Protein 1H3L (pdb70)

Sequence (153 aa):
STAERSARFERDALEFLDQMYSAALRMTRNPADAEDLVQETYAKAYASFHQFREGTNLKAWLYRILTNTFINSYRGAESTAERSARFERDALEFLDQMYSAALRMTRNPADAEDLVQETYAKAYASFHQFREGTNLKAWLYRILTNTFINSYR

Foldseek 3Di:
DVVVVLVVLLVVLVVCLVVQLVVLCVLQVDNVRSVVLSVVLSVVVSVVVVPPDDPPDSVVVSVVSSVVSCVPPPD/DVDDVVNVLVVLLVVLVVCLVVQLVVLCVLPVDNVVSVVLSVVLSVVCSVVVVVDDDPNPSVVVSVVSSVVCCVPVHD

Radius of gyration: 15.76 Å; Cα contacts (8 Å, |Δi|>4): 115; chains: 2; bounding box: 41×35×34 Å

CATH classification: 1.10.1740.10

GO terms:
  GO:0016987 sigma factor activity (F, IDA)
  GO:0006979 response to oxidative stress (P, IDA)

InterPro domains:
  IPR000838 RNA polymerase sigma factor 70, ECF, conserved site [PS01063] (61-92)
  IPR007627 RNA polymerase sigma-70 region 2 [PF04542] (43-106)
  IPR013249 RNA polymerase sigma factor 70, region 4 type 2 [PF08281] (148-198)
  IPR013324 RNA polymerase sigma factor, region 3/4-like [SSF88659] (141-203)
  IPR013325 RNA polymerase sigma factor, region 2 [SSF88946] (34-121)
  IPR014284 RNA polymerase sigma-70-like domain [TIGR02937] (41-201)
  IPR014293 RNA polymerase sigma-70, actinobacteria [TIGR02947] (27-213)
  IPR036388 Winged helix-like DNA-binding domain superfamily [G3DSA:1.10.10.10] (139-207)
  IPR039425 RNA polymerase sigma-70-like [PTHR43133] (35-205)

B-factor: mean 34.92, std 13.89, range [6.6, 78.6]

Secondary structure (DSSP, 8-state):
-HHHHHHHHHHHHHHTHHHHHHHHHHHHS-HHHHHHHHHHHHHHHHHHGGG--SSS-HHHHHHHHHHHHHHHT--/----HHHHHHHHHHHHHHTHHHHHHHHHHHHS-HHHHHHHHHHHHHHHHHTGGG--SS--HHHHHHHHHHHHHHHH--

Nearest PDB structures (foldseek):
  1h3l-assembly1_A  TM=1.014E+00  e=9.809E-10  Streptomyces coelicolor A3(2)
  6kon-assembly1_F  TM=9.409E-01  e=2.173E-06  Mycobacterium tuberculosis H37Rv
  6kop-assembly1_F  TM=9.430E-01  e=7.614E-06  Mycobacterium tuberculosis H37Rv
  6koq-assembly1_F  TM=9.087E-01  e=8.083E-06  Mycobacterium tuberculosis H37Rv
  8z6g-assembly1_B  TM=8.472E-01  e=1.251E-02  Pseudomonas aeruginosa

Organism: Streptomyces coelicolor (strain ATCC BAA-471 / A3(2) / M145) (NCBI:txid100226)

Structure (mmCIF, N/CA/C/O backbone):
data_1H3L
#
_entry.id   1H3L
#
_cell.length_a   71.546
_cell.length_b   71.546
_cell.length_c   102.794
_cell.angle_alpha   90.00
_cell.angle_beta   90.00
_cell.angle_gamma   120.00
#
_symmetry.space_group_name_H-M   'P 32 2 1'
#
loop_
_entity.id
_entity.type
_entity.pdbx_description
1 polymer 'RNA POLYMERASE SIGMA FACTOR'
2 water water
#
loop_
_atom_site.group_PDB
_atom_site.id
_atom_site.type_symbol
_atom_site.label_atom_id
_atom_site.label_alt_id
_atom_site.label_comp_id
_atom_site.label_asym_id
_atom_site.label_entity_id
_atom_site.label_seq_id
_atom_site.pdbx_PDB_ins_code
_atom_site.Cartn_x
_atom_site.Cartn_y
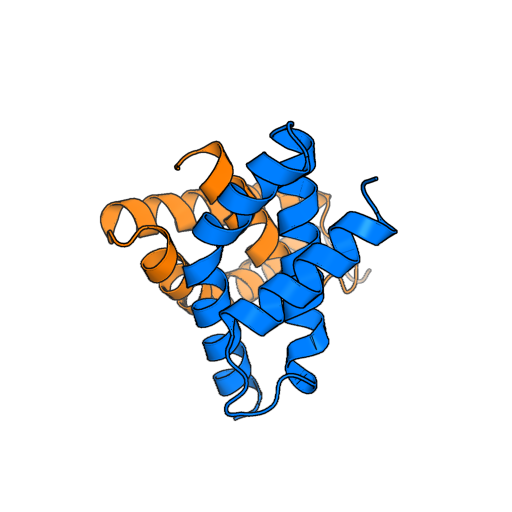_atom_site.Cartn_z
_atom_site.occupancy
_atom_site.B_iso_or_equiv
_atom_site.auth_seq_id
_atom_site.auth_comp_id
_atom_site.auth_asym_id
_atom_site.auth_atom_id
_atom_site.pdbx_PDB_model_num
ATOM 1 N N . SER A 1 6 ? -6.165 35.310 44.646 1.00 63.77 28 SER A N 1
ATOM 2 C CA . SER A 1 6 ? -6.673 35.547 43.263 1.00 65.15 28 SER A CA 1
ATOM 3 C C . SER A 1 6 ? -5.683 34.847 42.369 1.00 65.30 28 SER A C 1
ATOM 4 O O . SER A 1 6 ? -4.626 34.393 42.820 1.00 65.63 28 SER A O 1
ATOM 7 N N . THR A 1 7 ? -6.008 34.752 41.091 1.00 64.54 29 THR A N 1
ATOM 8 C CA . THR A 1 7 ? -5.149 34.066 40.170 1.00 62.92 29 THR A CA 1
ATOM 9 C C . THR A 1 7 ? -4.144 35.099 39.731 1.00 60.84 29 THR A C 1
ATOM 10 O O . THR A 1 7 ? -2.971 34.801 39.403 1.00 61.29 29 THR A O 1
ATOM 14 N N . ALA A 1 8 ? -4.588 36.344 39.748 1.00 57.36 30 ALA A N 1
ATOM 15 C CA . ALA A 1 8 ? -3.750 37.421 39.301 1.00 54.80 30 ALA A CA 1
ATOM 16 C C . ALA A 1 8 ? -2.714 37.779 40.340 1.00 53.09 30 ALA A C 1
ATOM 17 O O . ALA A 1 8 ? -1.606 38.160 39.994 1.00 53.44 30 ALA A O 1
ATOM 19 N N . GLU A 1 9 ? -3.079 37.661 41.613 1.00 50.82 31 GLU A N 1
ATOM 20 C CA . GLU A 1 9 ? -2.187 38.017 42.701 1.00 48.37 31 GLU A CA 1
ATOM 21 C C . GLU A 1 9 ? -1.005 37.073 42.822 1.00 44.98 31 GLU A C 1
ATOM 22 O O . GLU A 1 9 ? 0.160 37.503 42.933 1.00 43.07 31 GLU A O 1
ATOM 28 N N . ARG A 1 10 ? -1.317 35.780 42.836 1.00 41.47 32 ARG A N 1
ATOM 29 C CA . ARG A 1 10 ? -0.323 34.751 42.923 1.00 38.68 32 ARG A CA 1
ATOM 30 C C . ARG A 1 10 ? 0.665 34.990 41.757 1.00 36.63 32 ARG A C 1
ATOM 31 O O . ARG A 1 10 ? 1.882 35.137 41.917 1.00 34.15 32 ARG A O 1
ATOM 34 N N . SER A 1 11 ? 0.116 35.038 40.558 1.00 35.08 33 SER A N 1
ATOM 35 C CA . SER A 1 11 ? 0.947 35.274 39.419 1.00 34.66 33 SER A CA 1
ATOM 36 C C . SER A 1 11 ? 1.795 36.527 39.484 1.00 32.87 33 SER A C 1
ATOM 37 O O . SER A 1 11 ? 2.895 36.529 38.970 1.00 32.78 33 SER A O 1
ATOM 40 N N . ALA A 1 12 ? 1.339 37.575 40.154 1.00 30.28 34 ALA A N 1
ATOM 41 C CA . ALA A 1 12 ? 2.142 38.794 40.128 1.00 28.99 34 ALA A CA 1
ATOM 42 C C . ALA A 1 12 ? 3.215 38.631 41.145 1.00 26.92 34 ALA A C 1
ATOM 43 O O . ALA A 1 12 ? 4.282 39.238 41.066 1.00 25.95 34 ALA A O 1
ATOM 45 N N . ARG A 1 13 ? 2.901 37.836 42.153 1.00 25.54 35 ARG A N 1
ATOM 46 C CA . ARG A 1 13 ? 3.849 37.542 43.212 1.00 26.69 35 ARG A CA 1
ATOM 47 C C . ARG A 1 13 ? 4.958 36.588 42.639 1.00 24.99 35 ARG A C 1
ATOM 48 O O . ARG A 1 13 ? 6.159 36.775 42.840 1.00 24.17 35 ARG A O 1
ATOM 56 N N . PHE A 1 14 ? 4.535 35.593 41.883 1.00 23.69 36 PHE A N 1
ATOM 57 C CA . PHE A 1 14 ? 5.497 34.707 41.203 1.00 25.63 36 PHE A CA 1
ATOM 58 C C . PHE A 1 14 ? 6.491 35.497 40.296 1.00 25.36 36 PHE A C 1
ATOM 59 O O . PHE A 1 14 ? 7.749 35.235 40.306 1.00 24.57 36 PHE A O 1
ATOM 67 N N . GLU A 1 15 ? 5.971 36.523 39.607 1.00 23.15 37 GLU A N 1
ATOM 68 C CA . GLU A 1 15 ? 6.786 37.269 38.678 1.00 22.68 37 GLU A CA 1
ATOM 69 C C . GLU A 1 15 ? 7.875 37.966 39.422 1.00 23.39 37 GLU A C 1
ATOM 70 O O . GLU A 1 15 ? 9.053 37.915 39.038 1.00 22.44 37 GLU A O 1
ATOM 76 N N . ARG A 1 16 ? 7.499 38.623 40.513 1.00 22.97 38 ARG A N 1
ATOM 77 C CA . ARG A 1 16 ? 8.468 39.407 41.275 1.00 22.85 38 ARG A CA 1
ATOM 78 C C . ARG A 1 16 ? 9.417 38.476 41.946 1.00 20.83 38 ARG A C 1
ATOM 79 O O . ARG A 1 16 ? 10.601 38.793 42.101 1.00 18.45 38 ARG A O 1
ATOM 87 N N . ASP A 1 17 ? 8.915 37.341 42.406 1.00 20.32 39 ASP A N 1
ATOM 88 C CA . ASP A 1 17 ? 9.838 36.395 43.036 1.00 22.34 39 ASP A CA 1
ATOM 89 C C . ASP A 1 17 ? 10.846 35.962 41.964 1.00 21.95 39 ASP A C 1
ATOM 90 O O . ASP A 1 17 ? 12.047 36.013 42.182 1.00 23.08 39 ASP A O 1
ATOM 95 N N . ALA A 1 18 ? 10.350 35.658 40.768 1.00 22.47 40 ALA A N 1
ATOM 96 C CA . ALA A 1 18 ? 11.231 35.171 39.695 1.00 20.99 40 ALA A CA 1
ATOM 97 C C . ALA A 1 18 ? 12.231 36.202 39.363 1.00 21.30 40 ALA A C 1
ATOM 98 O O . ALA A 1 18 ? 13.425 35.894 39.178 1.00 23.14 40 ALA A O 1
ATOM 100 N N . LEU A 1 19 ? 11.807 37.468 39.344 1.00 20.43 41 LEU A N 1
ATOM 101 C CA . LEU A 1 19 ? 12.684 38.564 38.867 1.00 20.43 41 LEU A CA 1
ATOM 102 C C . LEU A 1 19 ? 13.747 38.919 39.863 1.00 19.35 41 LEU A C 1
ATOM 103 O O . LEU A 1 19 ? 14.817 39.498 39.591 1.00 19.31 41 LEU A O 1
ATOM 108 N N . GLU A 1 20 ? 13.444 38.605 41.096 1.00 19.00 42 GLU A N 1
ATOM 109 C CA . GLU A 1 20 ? 14.402 38.804 42.110 1.00 21.39 42 GLU A CA 1
ATOM 110 C C . GLU A 1 20 ? 15.641 37.989 41.648 1.00 22.34 42 GLU A C 1
ATOM 111 O O . GLU A 1 20 ? 16.764 38.431 41.878 1.00 22.30 42 GLU A O 1
ATOM 117 N N . PHE A 1 21 ? 15.438 36.803 41.057 1.00 20.91 43 PHE A N 1
ATOM 118 C CA . PHE A 1 21 ? 16.597 36.011 40.640 1.00 24.14 43 PHE A CA 1
ATOM 119 C C . PHE A 1 21 ? 17.228 36.371 39.279 1.00 25.67 43 PHE A C 1
ATOM 120 O O . PHE A 1 21 ? 18.273 35.839 38.937 1.00 29.23 43 PHE A O 1
ATOM 128 N N . LEU A 1 22 ? 16.609 37.264 38.522 1.00 25.73 44 LEU A N 1
ATOM 129 C CA . LEU A 1 22 ? 17.096 37.573 37.189 1.00 24.73 44 LEU A CA 1
ATOM 130 C C . LEU A 1 22 ? 18.617 37.723 37.119 1.00 21.88 44 LEU A C 1
ATOM 131 O O . LEU A 1 22 ? 19.257 37.283 36.229 1.00 21.44 44 LEU A O 1
ATOM 136 N N . ASP A 1 23 ? 19.193 38.389 38.074 1.00 19.78 45 ASP A N 1
ATOM 137 C CA . ASP A 1 23 ? 20.576 38.598 37.958 1.00 21.97 45 ASP A CA 1
ATOM 138 C C . ASP A 1 23 ? 21.449 37.301 38.219 1.00 24.00 45 ASP A C 1
ATOM 139 O O . ASP A 1 23 ? 22.512 37.121 37.632 1.00 25.96 45 ASP A O 1
ATOM 144 N N . GLN A 1 24 ? 21.004 36.458 39.141 1.00 20.27 46 GLN A N 1
ATOM 145 C CA . GLN A 1 24 ? 21.709 35.353 39.411 1.00 22.99 46 GLN A CA 1
ATOM 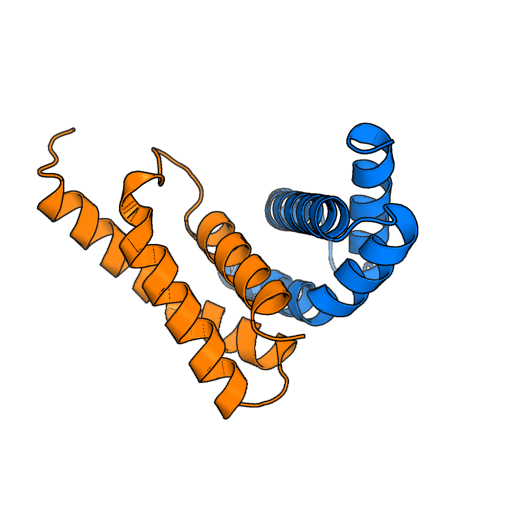146 C C . GLN A 1 24 ? 21.529 34.502 38.108 1.00 24.94 46 GLN A C 1
ATOM 147 O O . GLN A 1 24 ? 22.425 33.722 37.750 1.00 24.81 46 GLN A O 1
ATOM 153 N N . MET A 1 25 ? 20.395 34.660 37.427 1.00 23.04 47 MET A N 1
ATOM 154 C CA . MET A 1 25 ? 20.153 33.881 36.217 1.00 24.23 47 MET A CA 1
ATOM 155 C C . MET A 1 25 ? 20.865 34.317 34.965 1.00 25.14 47 MET A C 1
ATOM 156 O O . MET A 1 25 ? 21.125 33.536 34.064 1.00 24.31 47 MET A O 1
ATOM 161 N N . TYR A 1 26 ? 21.214 35.598 34.924 1.00 25.48 48 TYR A N 1
ATOM 162 C CA . TYR A 1 26 ? 21.866 36.142 33.768 1.00 24.20 48 TYR A CA 1
ATOM 163 C C . TYR A 1 26 ? 23.324 35.914 33.961 1.00 24.34 48 TYR A C 1
ATOM 164 O O . TYR A 1 26 ? 24.088 35.839 33.046 1.00 25.90 48 TYR A O 1
ATOM 173 N N . SER A 1 27 ? 23.728 35.902 35.210 1.00 26.18 49 SER A N 1
ATOM 174 C CA . SER A 1 27 ? 25.074 35.654 35.541 1.00 27.02 49 SER A CA 1
ATOM 175 C C . SER A 1 27 ? 25.463 34.199 35.211 1.00 28.20 49 SER A C 1
ATOM 176 O O . SER A 1 27 ? 26.577 33.917 34.768 1.00 28.73 49 SER A O 1
ATOM 179 N N . ALA A 1 28 ? 24.533 33.284 35.451 1.00 28.50 50 ALA A N 1
ATOM 180 C CA . ALA A 1 28 ? 24.754 31.885 35.156 1.00 28.86 50 ALA A CA 1
ATOM 181 C C . ALA A 1 28 ? 24.730 31.843 33.613 1.00 30.08 50 ALA A C 1
ATOM 182 O O . ALA A 1 28 ? 25.479 31.112 32.964 1.00 29.85 50 ALA A O 1
ATOM 184 N N . ALA A 1 29 ? 23.844 32.622 33.017 1.00 30.16 51 ALA A N 1
ATOM 185 C CA . ALA A 1 29 ? 23.781 32.597 31.565 1.00 30.20 51 ALA A CA 1
ATOM 186 C C . ALA A 1 29 ? 25.031 33.159 30.896 1.00 30.87 51 ALA A C 1
ATOM 187 O O . ALA A 1 29 ? 25.412 32.734 29.814 1.00 32.93 51 ALA A O 1
ATOM 189 N N . LEU A 1 30 ? 25.737 34.060 31.548 1.00 30.62 52 LEU A N 1
ATOM 190 C CA . LEU A 1 30 ? 26.968 34.472 30.939 1.00 31.96 52 LEU A CA 1
ATOM 191 C C . LEU A 1 30 ? 27.941 33.297 30.875 1.00 33.63 52 LEU A C 1
ATOM 192 O O . LEU A 1 30 ? 28.793 33.239 30.011 1.00 35.78 52 LEU A O 1
ATOM 197 N N . ARG A 1 31 ? 27.852 32.387 31.840 1.00 34.69 53 ARG A N 1
ATOM 198 C CA . ARG A 1 31 ? 28.862 31.391 31.987 1.00 34.38 53 ARG A CA 1
ATOM 199 C C . ARG A 1 31 ? 28.654 30.217 31.117 1.00 34.62 53 ARG A C 1
ATOM 200 O O . ARG A 1 31 ? 29.590 29.457 30.891 1.00 35.07 53 ARG A O 1
ATOM 208 N N . MET A 1 32 ? 27.418 30.032 30.669 1.00 34.03 54 MET A N 1
ATOM 209 C CA . MET A 1 32 ? 27.075 28.970 29.744 1.00 33.35 54 MET A CA 1
ATOM 210 C C . MET A 1 32 ? 27.129 29.312 28.225 1.00 35.20 54 MET A C 1
ATOM 211 O O . MET A 1 32 ? 27.184 28.377 27.418 1.00 34.30 54 MET A O 1
ATOM 216 N N . THR A 1 33 ? 27.060 30.604 27.860 1.00 36.10 55 THR A N 1
ATOM 217 C CA . THR A 1 33 ? 27.019 31.041 26.448 1.00 36.80 55 THR A CA 1
ATOM 218 C C . THR A 1 33 ? 28.253 31.827 26.122 1.00 39.29 55 THR A C 1
ATOM 219 O O . THR A 1 33 ? 28.514 32.160 24.972 1.00 40.52 55 THR A O 1
ATOM 223 N N . ARG A 1 34 ? 29.022 32.176 27.131 1.00 41.83 56 ARG A N 1
ATOM 224 C CA . ARG A 1 34 ? 30.205 32.953 26.861 1.00 44.95 56 ARG A CA 1
ATOM 225 C C . ARG A 1 34 ? 29.892 33.990 25.758 1.00 45.84 56 ARG A C 1
ATOM 226 O O . ARG A 1 34 ? 30.533 33.983 24.708 1.00 47.60 56 ARG A O 1
ATOM 234 N N . ASN A 1 35 ? 28.909 34.865 26.005 1.00 45.82 57 ASN A N 1
ATOM 235 C CA . ASN A 1 35 ? 28.530 35.946 25.064 1.00 43.86 57 ASN A CA 1
ATOM 236 C C . ASN A 1 35 ? 27.287 36.800 25.541 1.00 41.25 57 ASN A C 1
ATOM 237 O O . ASN A 1 35 ? 26.125 36.371 25.477 1.00 41.57 57 ASN A O 1
ATOM 242 N N . PRO A 1 36 ? 27.571 37.990 26.047 1.00 39.47 58 PRO A N 1
ATOM 243 C CA . PRO A 1 36 ? 26.519 38.915 26.554 1.00 38.44 58 PRO A CA 1
ATOM 244 C C . PRO A 1 36 ? 25.249 38.851 25.740 1.00 37.41 58 PRO A C 1
ATOM 245 O O . PRO A 1 36 ? 24.163 38.507 26.204 1.00 38.34 58 PRO A O 1
ATOM 249 N N . ALA A 1 37 ? 25.376 39.160 24.467 1.00 36.02 59 ALA A N 1
ATOM 250 C CA . ALA A 1 37 ? 24.238 39.069 23.596 1.00 33.26 59 ALA A CA 1
ATOM 251 C C . ALA A 1 37 ? 23.521 37.721 23.730 1.00 32.10 59 ALA A C 1
ATOM 252 O O . ALA A 1 37 ? 22.282 37.693 23.873 1.00 33.16 59 ALA A O 1
ATOM 254 N N . ASP A 1 38 ? 24.244 36.604 23.671 1.00 30.18 60 ASP A N 1
ATOM 255 C CA . ASP A 1 38 ? 23.540 35.305 23.809 1.00 29.44 60 ASP A CA 1
ATOM 256 C C . ASP A 1 38 ? 23.093 35.133 25.267 1.00 25.25 60 ASP A C 1
ATOM 257 O O . ASP A 1 38 ? 22.007 34.651 25.540 1.00 23.91 60 ASP A O 1
ATOM 262 N N . ALA A 1 39 ? 23.914 35.564 26.210 1.00 21.22 61 ALA A N 1
ATOM 263 C CA . ALA A 1 39 ? 23.465 35.413 27.589 1.00 22.73 61 ALA A CA 1
ATOM 264 C C . ALA A 1 39 ? 22.070 36.094 27.763 1.00 23.04 61 ALA A C 1
ATOM 265 O O . ALA A 1 39 ? 21.119 35.483 28.309 1.00 22.12 61 ALA A O 1
ATOM 267 N N . GLU A 1 40 ? 21.909 37.291 27.183 1.00 23.59 62 GLU A N 1
ATOM 268 C CA . GLU A 1 40 ? 20.649 38.048 27.376 1.00 24.62 62 GLU A CA 1
ATOM 269 C C . GLU A 1 40 ? 19.537 37.337 26.708 1.00 25.25 62 GLU A C 1
ATOM 270 O O . GLU A 1 40 ? 18.474 37.137 27.304 1.00 26.46 62 GLU A O 1
ATOM 276 N N . ASP A 1 41 ? 19.767 36.863 25.488 1.00 26.09 63 ASP A N 1
ATOM 277 C CA . ASP A 1 41 ? 18.668 36.290 24.746 1.00 27.48 63 ASP A CA 1
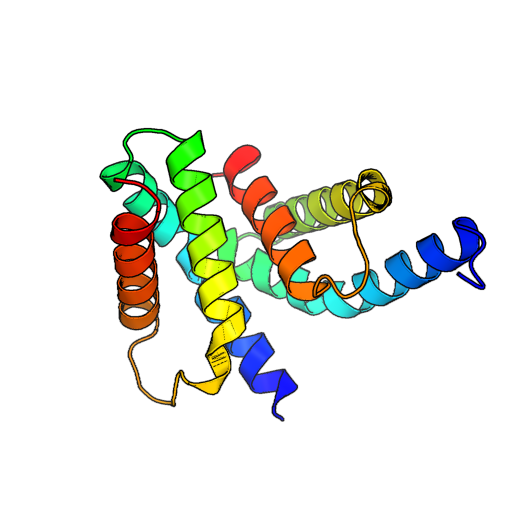ATOM 278 C C . ASP A 1 41 ? 18.203 35.060 25.489 1.00 27.42 63 ASP A C 1
ATOM 279 O O . ASP A 1 41 ? 16.985 34.824 25.635 1.00 28.41 63 ASP A O 1
ATOM 284 N N . LEU A 1 42 ? 19.173 34.267 25.956 1.00 26.11 64 LEU A N 1
ATOM 285 C CA . LEU A 1 42 ? 18.890 33.093 26.751 1.00 25.64 64 LEU A CA 1
ATOM 286 C C . LEU A 1 42 ? 18.111 33.433 28.062 1.00 24.21 64 LEU A C 1
ATOM 287 O O . LEU A 1 42 ? 17.066 32.826 28.344 1.00 22.60 64 LEU A O 1
ATOM 292 N N . VAL A 1 43 ? 18.594 34.367 28.865 1.00 24.02 65 VAL A N 1
ATOM 293 C CA . VAL A 1 43 ? 17.712 34.746 29.972 1.00 27.10 65 VAL A CA 1
ATOM 294 C C . VAL A 1 43 ? 16.269 35.130 29.549 1.00 27.26 65 VAL A C 1
ATOM 295 O O . VAL A 1 43 ? 15.266 34.596 30.153 1.00 26.34 65 VAL A O 1
ATOM 299 N N . GLN A 1 44 ? 16.154 35.994 28.528 1.00 26.73 66 GLN A N 1
ATOM 300 C CA . GLN A 1 44 ? 14.849 36.586 28.180 1.00 24.03 66 GLN A CA 1
ATOM 301 C C . GLN A 1 44 ? 13.934 35.535 27.842 1.00 24.45 66 GLN A C 1
ATOM 302 O O . GLN A 1 44 ? 12.776 35.533 28.219 1.00 24.76 66 GLN A O 1
ATOM 308 N N . GLU A 1 45 ? 14.441 34.552 27.121 1.00 25.57 67 GLU A N 1
ATOM 309 C CA . GLU A 1 45 ? 13.545 33.508 26.614 1.00 24.82 67 GLU A CA 1
ATOM 310 C C . GLU A 1 45 ? 13.140 32.603 27.767 1.00 24.49 67 GLU A C 1
ATOM 311 O O . GLU A 1 45 ? 12.059 32.023 27.813 1.00 26.55 67 GLU A O 1
ATOM 317 N N . THR A 1 46 ? 14.023 32.485 28.743 1.00 24.86 68 THR A N 1
ATOM 318 C CA . THR A 1 46 ? 13.739 31.636 29.916 1.00 23.89 68 THR A CA 1
ATOM 319 C C . THR A 1 46 ? 12.574 32.229 30.737 1.00 23.30 68 THR A C 1
ATOM 320 O O . THR A 1 46 ? 11.601 31.547 31.102 1.00 24.42 68 THR A O 1
ATOM 324 N N . TYR A 1 47 ? 12.693 33.505 31.043 1.00 22.23 69 TYR A N 1
ATOM 325 C CA . TYR A 1 47 ? 11.607 34.268 31.799 1.00 21.56 69 TYR A CA 1
ATOM 326 C C . TYR A 1 47 ? 10.251 34.244 31.086 1.00 22.10 69 TYR A C 1
ATOM 327 O O . TYR A 1 47 ? 9.173 33.954 31.707 1.00 23.62 69 TYR A O 1
ATOM 336 N N . ALA A 1 48 ? 10.297 34.478 29.771 1.00 22.01 70 ALA A N 1
ATOM 337 C CA . ALA A 1 48 ? 9.091 34.428 28.949 1.00 22.30 70 ALA A CA 1
ATOM 338 C C . ALA A 1 48 ? 8.542 33.060 29.110 1.00 23.08 70 ALA A C 1
ATOM 339 O O . ALA A 1 48 ? 7.352 32.848 29.287 1.00 25.24 70 ALA A O 1
ATOM 341 N N . LYS A 1 49 ? 9.407 32.060 29.026 1.00 25.32 71 LYS A N 1
ATOM 342 C CA . LYS A 1 49 ? 8.901 30.732 29.182 1.00 25.88 71 LYS A CA 1
ATOM 343 C C . LYS A 1 49 ? 8.351 30.608 30.621 1.00 25.22 71 LYS A C 1
ATOM 344 O O . LYS A 1 49 ? 7.308 30.011 30.854 1.00 24.87 71 LYS A O 1
ATOM 347 N N . ALA A 1 50 ? 9.053 31.193 31.587 1.00 24.91 72 ALA A N 1
ATOM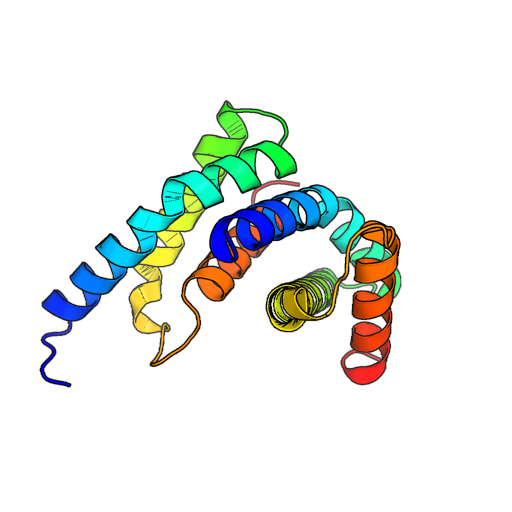 348 C CA . ALA A 1 50 ? 8.624 31.045 32.993 1.00 24.28 72 ALA A CA 1
ATOM 349 C C . ALA A 1 50 ? 7.250 31.741 33.152 1.00 26.77 72 ALA A C 1
ATOM 350 O O . ALA A 1 50 ? 6.326 31.122 33.712 1.00 28.76 72 ALA A O 1
ATOM 352 N N . TYR A 1 51 ? 7.087 32.976 32.651 1.00 25.47 73 TYR A N 1
ATOM 353 C CA . TYR A 1 51 ? 5.754 33.647 32.821 1.00 26.12 73 TYR A CA 1
ATOM 354 C C . TYR A 1 51 ? 4.654 32.814 32.203 1.00 29.30 73 TYR A C 1
ATOM 355 O O . TYR A 1 51 ? 3.556 32.660 32.755 1.00 31.20 73 TYR A O 1
ATOM 364 N N . ALA A 1 52 ? 4.949 32.240 31.052 1.00 32.02 74 ALA A N 1
ATOM 365 C CA . ALA A 1 52 ? 3.942 31.462 30.339 1.00 35.37 74 ALA A CA 1
ATOM 366 C C . ALA A 1 52 ? 3.509 30.137 31.012 1.00 37.03 74 ALA A C 1
ATOM 367 O O . ALA A 1 52 ? 2.452 29.559 30.632 1.00 36.39 74 ALA A O 1
ATOM 369 N N . SER A 1 53 ? 4.307 29.637 31.964 1.00 38.46 75 SER A N 1
ATOM 370 C CA . SER A 1 53 ? 3.956 28.365 32.616 1.00 40.78 75 SER A CA 1
ATOM 371 C C . SER A 1 53 ? 3.596 28.447 34.087 1.00 43.43 75 SER A C 1
ATOM 372 O O . SER A 1 53 ? 3.356 27.432 34.740 1.00 44.74 75 SER A O 1
ATOM 375 N N . PHE A 1 54 ? 3.572 29.647 34.635 1.00 46.41 76 PHE A N 1
ATOM 376 C CA . PHE A 1 54 ? 3.184 29.791 36.022 1.00 49.35 76 PHE A CA 1
ATOM 377 C C . PHE A 1 54 ? 2.090 28.800 36.368 1.00 50.93 76 PHE A C 1
ATOM 378 O O . PHE A 1 54 ? 2.063 28.263 37.449 1.00 51.16 76 PHE A O 1
ATOM 386 N N . HIS A 1 55 ? 1.179 28.562 35.436 1.00 54.07 77 HIS A N 1
ATOM 387 C CA . HIS A 1 55 ? 0.051 27.690 35.737 1.00 57.16 77 HIS A CA 1
ATOM 388 C C . HIS A 1 55 ? 0.504 26.366 36.278 1.00 57.63 77 HIS A C 1
ATOM 389 O O . HIS A 1 55 ? -0.110 25.850 37.191 1.00 58.79 77 HIS A O 1
ATOM 396 N N . GLN A 1 56 ? 1.600 25.837 35.745 1.00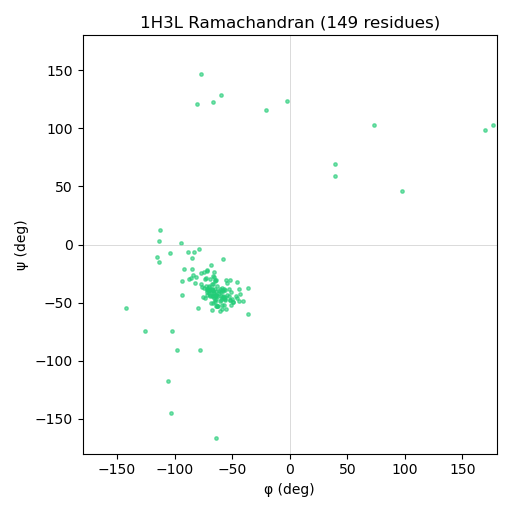 57.72 78 GLN A N 1
ATOM 397 C CA . GLN A 1 56 ? 2.105 24.549 36.184 1.00 57.56 78 GLN A CA 1
ATOM 398 C C . GLN A 1 56 ? 3.009 24.547 37.398 1.00 57.26 78 GLN A C 1
ATOM 399 O O . GLN A 1 56 ? 3.319 23.477 37.906 1.00 58.41 78 GLN A O 1
ATOM 405 N N . PHE A 1 57 ? 3.473 25.707 37.845 1.00 56.28 79 PHE A N 1
ATOM 406 C CA . PHE A 1 57 ? 4.407 25.754 38.965 1.00 55.57 79 PHE A CA 1
ATOM 407 C C . PHE A 1 57 ? 3.504 25.608 40.131 1.00 57.51 79 PHE A C 1
ATOM 408 O O . PHE A 1 57 ? 2.633 26.431 40.317 1.00 59.05 79 PHE A O 1
ATOM 416 N N . ARG A 1 58 ? 3.690 24.588 40.952 1.00 59.28 80 ARG A N 1
ATOM 417 C CA . ARG A 1 58 ? 2.674 24.345 41.977 1.00 60.48 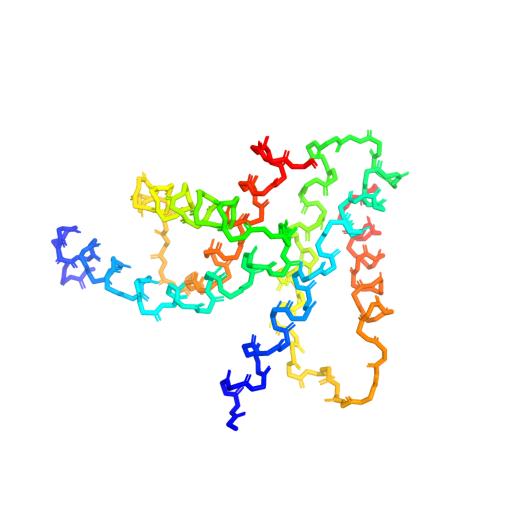80 ARG A CA 1
ATOM 418 C C . ARG A 1 58 ? 2.616 25.198 43.247 1.00 61.90 80 ARG A C 1
ATOM 419 O O . ARG A 1 58 ? 1.956 26.260 43.239 1.00 62.75 80 ARG A O 1
ATOM 427 N N . GLU A 1 59 ? 3.303 24.779 44.310 1.00 62.79 81 GLU A N 1
ATOM 428 C CA . GLU A 1 59 ? 3.211 25.489 45.596 1.00 62.64 81 GLU A CA 1
ATOM 429 C C . GLU A 1 59 ? 4.495 25.582 46.385 1.00 62.47 81 GLU A C 1
ATOM 430 O O . GLU A 1 59 ? 4.914 26.682 46.765 1.00 63.64 81 GLU A O 1
ATOM 432 N N . GLY A 1 60 ? 5.109 24.434 46.652 1.00 61.45 82 GLY A N 1
ATOM 433 C CA . GLY A 1 60 ? 6.369 24.374 47.401 1.00 60.85 82 GLY A CA 1
ATOM 434 C C . GLY A 1 60 ? 7.628 24.364 46.530 1.00 59.80 82 GLY A C 1
ATOM 435 O O . GLY A 1 60 ? 8.629 25.006 46.858 1.00 60.99 82 GLY A O 1
ATOM 436 N N . THR A 1 61 ? 7.595 23.571 45.464 1.00 57.26 83 THR A N 1
ATOM 437 C CA . THR A 1 61 ? 8.594 23.639 44.420 1.00 54.69 83 THR A CA 1
ATOM 438 C C . THR A 1 61 ? 9.584 24.758 44.704 1.00 51.86 83 THR A C 1
ATOM 439 O O . THR A 1 61 ? 9.166 25.879 44.872 1.00 53.83 83 THR A O 1
ATOM 443 N N . ASN A 1 62 ? 10.877 24.455 44.783 1.00 47.78 84 ASN A N 1
ATOM 444 C CA . ASN A 1 62 ? 11.904 25.474 44.960 1.00 43.22 84 ASN A CA 1
ATOM 445 C C . ASN A 1 62 ? 11.913 26.340 43.660 1.00 40.44 84 ASN A C 1
ATOM 446 O O . ASN A 1 62 ? 12.118 25.817 42.589 1.00 38.93 84 ASN A O 1
ATOM 451 N N . LEU A 1 63 ? 11.707 27.653 43.771 1.00 38.16 85 LEU A N 1
ATOM 452 C CA . LEU A 1 63 ? 11.626 28.511 42.570 1.00 33.76 85 LEU A CA 1
ATOM 453 C C . LEU A 1 63 ? 12.881 28.545 41.745 1.00 31.03 85 LEU A C 1
ATOM 454 O O . LEU A 1 63 ? 12.823 28.339 40.595 1.00 30.13 85 LEU A O 1
ATOM 459 N N . LYS A 1 64 ? 14.003 28.850 42.365 1.00 29.14 86 LYS A N 1
ATOM 460 C CA . LYS A 1 64 ? 15.268 28.809 41.705 1.00 29.92 86 LYS A CA 1
ATOM 461 C C . LYS A 1 64 ? 15.496 27.510 40.874 1.00 30.25 86 LYS A C 1
ATOM 462 O O . LYS A 1 64 ? 15.918 27.603 39.719 1.00 30.93 86 LYS A O 1
ATOM 468 N N . ALA A 1 65 ? 15.163 26.334 41.411 1.00 27.75 87 ALA A N 1
ATOM 469 C CA . ALA A 1 65 ? 15.443 25.080 40.672 1.00 26.59 87 ALA A CA 1
ATOM 470 C C . ALA A 1 65 ? 14.501 24.952 39.530 1.00 25.57 87 ALA A C 1
ATOM 471 O O . ALA A 1 65 ? 14.821 24.399 38.500 1.00 25.31 87 ALA A O 1
ATOM 473 N N . TRP A 1 66 ? 13.318 25.524 39.687 1.00 25.71 88 TRP A N 1
ATOM 474 C CA . TRP A 1 66 ? 12.348 25.512 38.614 1.00 24.83 88 TRP A CA 1
ATOM 475 C C . TRP A 1 66 ? 12.789 26.412 37.474 1.00 24.64 88 TRP A C 1
ATOM 476 O O . TRP A 1 66 ? 12.633 26.062 36.322 1.00 27.20 88 TRP A O 1
ATOM 487 N N . LEU A 1 67 ? 13.316 27.587 37.783 1.00 23.13 89 LEU A N 1
ATOM 488 C CA . LEU A 1 67 ? 13.872 28.425 36.765 1.00 21.98 89 LEU A CA 1
ATOM 489 C C . LEU A 1 67 ? 15.139 27.754 36.106 1.00 22.11 89 LEU A C 1
ATOM 490 O O . LEU A 1 67 ? 15.271 27.781 34.874 1.00 21.77 89 LEU A O 1
ATOM 495 N N . TYR A 1 68 ? 16.081 27.282 36.938 1.00 21.21 90 TYR A N 1
ATOM 496 C CA . TYR A 1 68 ? 17.315 26.534 36.483 1.00 21.70 90 TYR A CA 1
ATOM 497 C C . TYR A 1 68 ? 16.896 25.489 35.406 1.00 20.18 90 TYR A C 1
ATOM 498 O O . TYR A 1 68 ? 17.408 25.462 34.345 1.00 18.58 90 TYR A O 1
ATOM 507 N N . ARG A 1 69 ? 15.865 24.732 35.699 1.00 20.52 91 ARG A N 1
ATOM 508 C CA . ARG A 1 69 ? 15.345 23.770 34.765 1.00 23.67 91 ARG A CA 1
ATOM 509 C C . ARG A 1 69 ? 14.839 24.367 33.425 1.00 24.90 91 ARG A C 1
ATOM 510 O O . ARG A 1 69 ? 15.04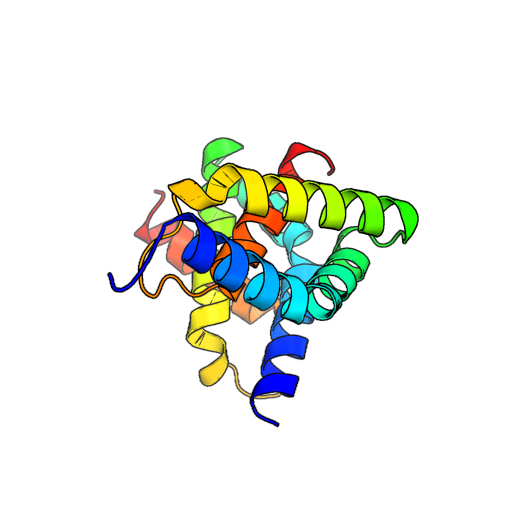2 23.747 32.321 1.00 26.49 91 ARG A O 1
ATOM 518 N N . ILE A 1 70 ? 14.198 25.542 33.481 1.00 24.18 92 ILE A N 1
ATOM 519 C CA . ILE A 1 70 ? 13.718 26.173 32.272 1.00 20.91 92 ILE A CA 1
ATOM 520 C C . ILE A 1 70 ? 14.901 26.740 31.547 1.00 19.60 92 ILE A C 1
ATOM 521 O O . ILE A 1 70 ? 14.952 26.709 30.327 1.00 18.48 92 ILE A O 1
ATOM 526 N N . LEU A 1 71 ? 15.860 27.261 32.286 1.00 16.92 93 LEU A N 1
ATOM 527 C CA . LEU A 1 71 ? 17.020 27.787 31.665 1.00 17.86 93 LEU A CA 1
ATOM 528 C C . LEU A 1 71 ? 17.880 26.696 30.914 1.00 22.63 93 LEU A C 1
ATOM 529 O O . LEU A 1 71 ? 18.476 27.002 29.832 1.00 25.04 93 LEU A O 1
ATOM 534 N N . THR A 1 72 ? 18.006 25.485 31.481 1.00 22.85 94 THR A N 1
ATOM 535 C CA . THR A 1 72 ? 18.816 24.457 30.860 1.00 22.97 94 THR A CA 1
ATOM 536 C C . THR A 1 72 ? 18.081 23.973 29.649 1.00 23.14 94 THR A C 1
ATOM 537 O O . THR A 1 72 ? 18.687 23.762 28.637 1.00 21.39 94 THR A O 1
ATOM 541 N N . ASN A 1 73 ? 16.764 23.819 29.755 1.00 23.73 95 ASN A N 1
ATOM 542 C CA . ASN A 1 73 ? 15.988 23.377 28.611 1.00 24.94 95 ASN A CA 1
ATOM 543 C C . ASN A 1 73 ? 16.113 24.317 27.413 1.00 26.65 95 ASN A C 1
ATOM 544 O O . ASN A 1 73 ? 16.164 23.889 26.269 1.00 29.31 95 ASN A O 1
ATOM 549 N N . THR A 1 74 ? 16.169 25.607 27.684 1.00 25.73 96 THR A N 1
ATOM 550 C CA . THR A 1 74 ? 16.350 26.556 26.666 1.00 24.35 96 THR A CA 1
ATOM 551 C C . THR A 1 74 ? 17.754 26.640 26.165 1.00 24.45 96 THR A C 1
ATOM 552 O O . THR A 1 74 ? 17.990 26.950 24.999 1.00 22.80 96 THR A O 1
ATOM 556 N N . PHE A 1 75 ? 18.711 26.484 27.052 1.00 25.02 97 PHE A N 1
ATOM 557 C CA . PHE A 1 75 ? 20.108 26.504 26.606 1.00 28.39 97 PHE A CA 1
ATOM 558 C C . PHE A 1 75 ? 20.276 25.410 25.545 1.00 29.29 97 PHE A C 1
ATOM 559 O O . PHE A 1 75 ? 20.809 25.627 24.446 1.00 28.47 97 PHE A O 1
ATOM 567 N N . ILE A 1 76 ? 19.733 24.251 25.885 1.00 30.17 98 ILE A N 1
ATOM 568 C CA . ILE A 1 76 ? 19.914 23.065 25.105 1.00 32.45 98 ILE A CA 1
ATOM 569 C C . ILE A 1 76 ? 19.236 23.189 23.782 1.00 35.46 98 ILE A C 1
ATOM 570 O O . ILE A 1 76 ? 19.856 23.022 22.719 1.00 35.31 98 ILE A O 1
ATOM 575 N N . ASN A 1 77 ? 17.942 23.466 23.841 1.00 38.63 99 ASN A N 1
ATOM 576 C CA . ASN A 1 77 ? 17.131 23.539 22.651 1.00 42.04 99 ASN A CA 1
ATOM 577 C C . ASN A 1 77 ? 17.170 24.771 21.793 1.00 43.53 99 ASN A C 1
ATOM 578 O O . ASN A 1 77 ? 16.533 24.778 20.766 1.00 44.94 99 ASN A O 1
ATOM 583 N N . SER A 1 78 ? 17.900 25.804 22.191 1.00 45.77 100 SER A N 1
ATOM 584 C CA . SER A 1 78 ? 17.970 27.027 21.374 1.00 48.62 100 SER A CA 1
ATOM 585 C C . SER A 1 78 ? 19.398 27.332 21.107 1.00 49.94 100 SER A C 1
ATOM 586 O O . SER A 1 78 ? 19.870 27.148 20.015 1.00 52.01 100 SER A O 1
ATOM 589 N N . TYR A 1 79 ? 20.106 27.827 22.104 1.00 51.44 101 TYR A N 1
ATOM 590 C CA . TYR A 1 79 ? 21.499 28.021 21.934 1.00 53.40 101 TYR A CA 1
ATOM 591 C C . TYR A 1 79 ? 22.060 26.592 21.726 1.00 54.29 101 TYR A C 1
ATOM 592 O O . TYR A 1 79 ? 21.305 25.636 21.501 1.00 55.16 101 TYR A O 1
ATOM 601 N N . ARG A 1 80 ? 23.371 26.441 21.810 1.00 54.94 102 ARG A N 1
ATOM 602 C CA . ARG A 1 80 ? 23.992 25.139 21.508 1.00 55.18 102 ARG A CA 1
ATOM 603 C C . ARG A 1 80 ? 24.074 24.968 19.990 1.00 55.03 102 ARG A C 1
ATOM 604 O O . ARG A 1 80 ? 23.074 24.653 19.349 1.00 55.07 102 ARG A O 1
ATOM 612 N N . GLY B 1 3 ? -7.949 47.495 12.174 1.00 57.47 25 GLY B N 1
ATOM 613 C CA . GLY B 1 3 ? -8.253 48.639 13.133 1.00 57.85 25 GLY B CA 1
ATOM 614 C C . GLY B 1 3 ? -9.533 49.021 13.909 1.00 58.31 25 GLY B C 1
ATOM 615 O O . GLY B 1 3 ? -10.117 48.217 14.670 1.00 58.80 25 GLY B O 1
ATOM 616 N N . ALA B 1 4 ? -9.922 50.283 13.683 1.00 58.74 26 ALA B N 1
ATOM 617 C CA . ALA B 1 4 ? -10.978 51.079 14.372 1.00 58.22 26 ALA B CA 1
ATOM 618 C C . ALA B 1 4 ? -9.994 51.781 15.302 1.00 57.47 26 ALA B C 1
ATOM 619 O O . ALA B 1 4 ? -10.170 51.927 16.528 1.00 57.90 26 ALA B O 1
ATOM 621 N N . GLU B 1 5 ? -8.923 52.226 14.661 1.00 55.85 27 GLU B N 1
ATOM 622 C CA . GLU B 1 5 ? -7.746 52.667 15.346 1.00 54.06 27 GLU B CA 1
ATOM 623 C C . GLU B 1 5 ? -7.498 54.067 15.599 1.00 52.66 27 GLU B C 1
ATOM 624 O O . GLU B 1 5 ? -7.914 54.597 16.595 1.00 56.16 27 GLU B O 1
ATOM 626 N N . SER B 1 6 ? -6.816 54.690 14.665 1.00 50.01 28 SER B N 1
ATOM 627 C CA . SER B 1 6 ? -6.209 55.983 14.870 1.00 47.54 28 SER B CA 1
ATOM 628 C C . SER B 1 6 ? -5.066 55.530 15.757 1.00 45.59 28 SER B C 1
ATOM 629 O O . SER B 1 6 ? -5.239 55.211 16.956 1.00 45.47 28 SER B O 1
ATOM 632 N N . THR B 1 7 ? -3.893 55.445 15.148 1.00 41.38 29 THR B N 1
ATOM 633 C CA . THR B 1 7 ? -2.734 55.063 15.864 1.00 39.35 29 THR B CA 1
ATOM 634 C C . THR B 1 7 ? -2.702 55.846 17.182 1.00 37.47 29 THR B C 1
ATOM 635 O O . THR B 1 7 ? -2.261 55.351 18.188 1.00 36.86 29 THR B O 1
ATOM 639 N N . ALA B 1 8 ? -3.223 57.062 17.144 1.00 35.37 30 ALA B N 1
ATOM 640 C CA . ALA B 1 8 ? -3.255 57.909 18.299 1.00 35.26 30 ALA B CA 1
ATOM 641 C C . ALA B 1 8 ? -4.066 57.301 19.466 1.00 33.59 30 ALA B C 1
ATOM 642 O O . ALA B 1 8 ? -3.599 57.288 20.546 1.00 32.99 30 ALA B O 1
ATOM 644 N N . GLU B 1 9 ? -5.270 56.816 19.192 1.00 32.62 31 GLU B N 1
ATOM 645 C CA . GLU B 1 9 ? -6.103 56.225 20.186 1.00 32.26 31 GLU B CA 1
ATOM 646 C C . GLU B 1 9 ? -5.444 54.901 20.655 1.00 31.73 31 GLU B C 1
ATOM 647 O O . GLU B 1 9 ? -5.449 54.572 21.837 1.00 30.83 31 GLU B O 1
ATOM 653 N N . ARG B 1 10 ? -4.868 54.154 19.723 1.00 30.09 32 ARG B N 1
ATOM 654 C CA . ARG B 1 10 ? -4.312 52.861 20.078 1.00 29.27 32 ARG B CA 1
ATOM 655 C C . ARG B 1 10 ? -3.168 53.116 20.954 1.00 28.45 32 ARG B C 1
ATOM 656 O O . ARG B 1 10 ? -2.990 52.490 21.940 1.00 26.59 32 ARG B O 1
ATOM 664 N N . SER B 1 11 ? -2.360 54.082 20.568 1.00 28.51 33 SER B N 1
ATOM 665 C CA . SER B 1 11 ? -1.213 54.345 21.290 1.00 29.58 33 SER B CA 1
ATOM 666 C C . SER B 1 11 ? -1.519 54.854 22.683 1.00 30.45 33 SER B C 1
ATOM 667 O O . SER B 1 11 ? -0.715 54.657 23.603 1.00 30.71 33 SER B O 1
ATOM 670 N N . ALA B 1 12 ? -2.662 55.512 22.862 1.00 28.57 34 ALA B N 1
ATOM 671 C CA . ALA B 1 12 ? -2.999 56.018 24.194 1.00 28.01 34 ALA B CA 1
ATOM 672 C C . ALA B 1 12 ? -3.605 54.872 25.008 1.00 26.38 34 ALA B C 1
ATOM 673 O O . ALA B 1 12 ? -3.451 54.840 26.226 1.00 25.84 34 ALA B O 1
ATOM 675 N N . ARG B 1 13 ? -4.320 53.975 24.343 1.00 25.34 35 ARG B N 1
ATOM 676 C CA . ARG B 1 13 ? -4.891 52.842 25.031 1.00 28.40 35 ARG B CA 1
ATOM 677 C C . ARG B 1 13 ? -3.671 51.977 25.581 1.00 27.50 35 ARG B C 1
ATOM 678 O O . ARG B 1 13 ? -3.587 51.643 26.763 1.00 26.75 35 ARG B O 1
ATOM 686 N N . PHE B 1 14 ? -2.674 51.792 24.739 1.00 26.68 36 PHE B N 1
ATOM 687 C CA . PHE B 1 14 ? -1.449 51.123 25.130 1.00 26.73 36 PHE B CA 1
ATOM 688 C C . PHE B 1 14 ? -0.732 51.799 26.289 1.00 27.33 36 PHE B C 1
ATOM 689 O O . PHE B 1 14 ? -0.162 51.113 27.131 1.00 28.47 36 PHE B O 1
ATOM 697 N N . GLU B 1 15 ? -0.716 53.128 26.325 1.00 26.54 37 GLU B N 1
ATOM 698 C CA . GLU B 1 15 ? -0.104 53.831 27.465 1.00 26.26 37 GLU B CA 1
ATOM 699 C C . GLU B 1 15 ? -0.882 53.565 28.799 1.00 25.93 37 GLU B C 1
ATOM 700 O O . GLU B 1 15 ? -0.282 53.254 29.815 1.00 24.89 37 GLU B O 1
ATOM 706 N N . ARG B 1 16 ? -2.207 53.634 28.746 1.00 25.58 38 ARG B N 1
ATOM 707 C CA . ARG B 1 16 ? -3.038 53.363 29.918 1.00 27.03 38 ARG B CA 1
ATOM 708 C C . ARG B 1 16 ? -2.793 51.890 30.425 1.00 27.49 38 ARG B C 1
ATOM 709 O O . ARG B 1 16 ? -2.432 51.678 31.589 1.00 27.91 38 ARG B O 1
ATOM 717 N N . ASP B 1 17 ? -3.010 50.918 29.549 1.00 27.03 39 ASP B N 1
ATOM 718 C CA . ASP B 1 17 ? -2.758 49.491 29.855 1.00 27.28 39 ASP B CA 1
ATOM 719 C C . ASP B 1 17 ? -1.422 49.308 30.519 1.00 26.13 39 ASP B C 1
ATOM 720 O O . ASP B 1 17 ? -1.313 48.695 31.542 1.00 27.61 39 ASP B O 1
ATOM 725 N N . ALA B 1 18 ? -0.402 49.944 29.977 1.00 26.48 40 ALA B N 1
ATOM 726 C CA . ALA B 1 18 ? 0.935 49.808 30.538 1.00 25.92 40 ALA B CA 1
ATOM 727 C C . ALA B 1 18 ? 1.040 50.388 31.919 1.00 26.08 40 ALA B C 1
ATOM 728 O O . ALA B 1 18 ? 1.649 49.765 32.881 1.00 24.59 40 ALA B O 1
ATOM 730 N N . LEU B 1 19 ? 0.474 51.597 32.048 1.00 25.86 41 LEU B N 1
ATOM 731 C CA . LEU B 1 19 ? 0.550 52.347 33.305 1.00 23.82 41 LEU B CA 1
ATOM 732 C C . LEU B 1 19 ? -0.196 51.653 34.388 1.00 22.61 41 LEU B C 1
ATOM 733 O O . LEU B 1 19 ? 0.120 51.852 35.536 1.00 21.98 41 LEU B O 1
ATOM 738 N N . GLU B 1 20 ? -1.159 50.824 34.031 1.00 21.40 42 GLU B N 1
ATOM 739 C CA . GLU B 1 20 ? -1.876 50.062 35.004 1.00 24.97 42 GLU B CA 1
ATOM 740 C C . GLU B 1 20 ? -0.892 49.033 35.759 1.00 27.94 42 GLU B C 1
ATOM 741 O O . GLU B 1 20 ? -1.090 48.730 36.942 1.00 29.53 42 GLU B O 1
ATOM 747 N N . PHE B 1 21 ? 0.149 48.559 35.081 1.00 28.59 43 PHE B N 1
ATOM 748 C CA . PHE B 1 21 ? 1.084 47.587 35.697 1.00 29.27 43 PHE B CA 1
ATOM 749 C C . PHE B 1 21 ? 2.270 48.284 36.297 1.00 29.55 43 PHE B C 1
ATOM 750 O O . PHE B 1 21 ? 3.166 47.621 36.826 1.00 30.17 43 PHE B O 1
ATOM 758 N N . LEU B 1 22 ? 2.311 49.606 36.231 1.00 28.41 44 LEU B N 1
ATOM 759 C CA . LEU B 1 22 ? 3.488 50.312 36.797 1.00 27.26 44 LEU B CA 1
ATOM 760 C C . LEU B 1 22 ? 3.843 49.936 38.248 1.00 25.45 44 LEU B C 1
ATOM 761 O O . LEU B 1 22 ? 4.996 49.999 38.671 1.00 25.68 44 LEU B O 1
ATOM 766 N N . ASP B 1 23 ? 2.847 49.586 39.030 1.00 24.53 45 ASP B N 1
ATOM 767 C CA . ASP B 1 23 ? 3.106 49.285 40.430 1.00 25.07 45 ASP B CA 1
ATOM 768 C C . ASP B 1 23 ? 3.814 47.918 40.519 1.00 24.42 45 ASP B C 1
ATOM 769 O O . ASP B 1 23 ? 4.774 47.797 41.214 1.00 24.17 45 ASP B O 1
ATOM 774 N N . GLN B 1 24 ? 3.297 46.937 39.784 1.00 23.85 46 GLN B N 1
ATOM 775 C CA . GLN B 1 24 ? 3.841 45.627 39.711 1.00 26.81 46 GLN B CA 1
ATOM 776 C C . GLN B 1 24 ? 5.270 45.772 39.226 1.00 27.84 46 GLN B C 1
ATOM 777 O O . GLN B 1 24 ? 6.164 45.196 39.854 1.00 28.35 46 GLN B O 1
ATOM 783 N N . MET B 1 25 ? 5.486 46.621 38.204 1.00 26.03 47 MET B N 1
ATOM 784 C CA . MET B 1 25 ? 6.797 46.795 37.600 1.00 24.94 47 MET B CA 1
ATOM 785 C C . MET B 1 25 ? 7.757 47.489 38.464 1.00 24.18 47 MET B C 1
ATOM 786 O O . MET B 1 25 ? 8.945 47.265 38.420 1.00 26.21 47 MET B O 1
ATOM 791 N N . TYR B 1 26 ? 7.252 48.432 39.225 1.00 23.48 48 TYR B N 1
ATOM 792 C CA . TYR B 1 26 ? 8.107 49.128 40.186 1.00 20.60 48 TYR B CA 1
ATOM 793 C C . TYR B 1 26 ? 8.483 48.141 41.344 1.00 20.03 48 TYR B C 1
ATOM 794 O O . TYR B 1 26 ? 9.541 48.226 41.891 1.00 18.67 48 TYR B O 1
ATOM 803 N N . SER B 1 27 ? 7.527 47.327 41.757 1.00 20.21 49 SER B N 1
ATOM 804 C CA . SER B 1 27 ? 7.735 46.406 42.849 1.00 23.10 49 SER B CA 1
ATOM 805 C C . SER B 1 27 ? 8.890 45.421 42.314 1.00 23.32 49 SER B C 1
ATOM 806 O O . SER B 1 27 ? 9.944 45.305 42.920 1.00 22.22 49 SER B O 1
ATOM 809 N N . ALA B 1 28 ? 8.683 44.839 41.136 1.00 23.48 50 ALA B N 1
ATOM 810 C CA . ALA B 1 28 ? 9.686 43.946 40.547 1.00 24.69 50 ALA B CA 1
ATOM 811 C C . ALA B 1 28 ? 11.014 44.670 40.563 1.00 25.38 50 ALA B C 1
ATOM 812 O O . ALA B 1 28 ? 12.052 44.081 40.953 1.00 24.34 50 ALA B O 1
ATOM 814 N N . ALA B 1 29 ? 11.018 45.963 40.245 1.00 23.87 51 ALA B N 1
ATOM 815 C CA . ALA B 1 29 ? 12.345 46.644 40.212 1.00 23.46 51 ALA B CA 1
ATOM 816 C C . ALA B 1 29 ? 12.944 46.872 41.582 1.00 23.89 51 ALA B C 1
ATOM 817 O O . ALA B 1 29 ? 14.197 47.095 41.763 1.00 22.66 51 ALA B O 1
ATOM 819 N N . LEU B 1 30 ? 12.095 46.877 42.598 1.00 23.30 52 LEU B N 1
ATOM 820 C CA . LEU B 1 30 ? 12.684 47.035 43.913 1.00 26.30 52 LEU B CA 1
ATOM 821 C C . LEU B 1 30 ? 13.460 45.707 44.233 1.00 27.29 52 LEU B C 1
ATOM 822 O O . LEU B 1 30 ? 14.545 45.712 44.789 1.00 28.24 52 LEU B O 1
ATOM 827 N N . ARG B 1 31 ? 12.880 44.589 43.842 1.00 27.64 53 ARG B N 1
ATOM 828 C CA . ARG B 1 31 ? 13.545 43.335 44.043 1.00 31.02 53 ARG B CA 1
ATOM 829 C C . ARG B 1 31 ? 14.857 43.101 43.288 1.00 32.16 53 ARG B C 1
ATOM 830 O O . ARG B 1 31 ? 15.725 42.439 43.785 1.00 33.06 53 ARG B O 1
ATOM 838 N N . MET B 1 32 ? 14.990 43.686 42.097 1.00 33.56 54 MET B N 1
ATOM 839 C CA . MET B 1 32 ? 16.181 43.523 41.267 1.00 32.36 54 MET B CA 1
ATOM 840 C C . MET B 1 32 ? 17.350 44.475 41.597 1.00 32.34 54 MET B C 1
ATOM 841 O O . MET B 1 32 ? 18.493 44.139 41.342 1.00 31.72 54 MET B O 1
ATOM 846 N N . THR B 1 33 ? 17.066 45.646 42.153 1.00 31.35 55 THR B N 1
ATOM 847 C CA . THR B 1 33 ? 18.112 46.643 42.340 1.00 31.95 55 THR B CA 1
ATOM 848 C C . THR B 1 33 ? 18.336 46.817 43.752 1.00 33.95 55 THR B C 1
ATOM 849 O O . THR B 1 33 ? 19.297 47.453 44.146 1.00 34.01 55 THR B O 1
ATOM 853 N N . ARG B 1 34 ? 17.406 46.329 44.557 1.00 37.46 56 ARG B N 1
ATOM 854 C CA . ARG B 1 34 ? 17.536 46.485 45.958 1.00 41.48 56 ARG B CA 1
ATOM 855 C C . ARG B 1 34 ? 18.098 47.906 46.146 1.00 43.62 56 ARG B C 1
ATOM 856 O O . ARG B 1 34 ? 19.300 48.045 46.534 1.00 46.02 56 ARG B O 1
ATOM 864 N N . ASN B 1 35 ? 17.272 48.922 45.846 1.00 42.41 57 ASN B N 1
ATOM 865 C CA . ASN B 1 35 ? 17.618 50.362 46.002 1.00 42.36 57 ASN B CA 1
ATOM 866 C C . ASN B 1 35 ? 16.581 51.315 45.342 1.00 40.05 57 ASN B C 1
ATOM 867 O O . ASN B 1 35 ? 16.628 51.556 44.140 1.00 40.18 57 ASN B O 1
ATOM 872 N N . PRO B 1 36 ? 15.677 51.857 46.147 1.00 38.33 58 PRO B N 1
ATOM 873 C CA . PRO B 1 36 ? 14.555 52.707 45.650 1.00 37.18 58 PRO B CA 1
ATOM 874 C C . PRO B 1 36 ? 14.960 53.671 44.536 1.00 35.34 58 PRO B C 1
ATOM 875 O O . PRO B 1 36 ? 14.317 53.715 43.489 1.00 34.64 58 PRO B O 1
ATOM 879 N N . ALA B 1 37 ? 16.047 54.396 44.753 1.00 33.71 59 ALA B N 1
ATOM 880 C CA . ALA B 1 37 ? 16.524 55.323 43.779 1.00 33.40 59 ALA B CA 1
ATOM 881 C C . ALA B 1 37 ? 16.794 54.656 42.464 1.00 33.94 59 ALA B C 1
ATOM 882 O O . ALA B 1 37 ? 16.277 55.113 41.418 1.00 35.24 59 ALA B O 1
ATOM 884 N N . ASP B 1 38 ? 17.570 53.568 42.492 1.00 32.99 60 ASP B N 1
ATOM 885 C CA . ASP B 1 38 ? 17.907 52.844 41.282 1.00 32.22 60 ASP B CA 1
ATOM 886 C C . ASP B 1 38 ? 16.665 52.207 40.736 1.00 29.47 60 ASP B C 1
ATOM 887 O O . ASP B 1 38 ? 16.503 52.117 39.554 1.00 30.26 60 ASP B O 1
ATOM 892 N N . ALA B 1 39 ? 15.764 51.775 41.596 1.00 27.84 61 ALA B N 1
ATOM 893 C CA . ALA B 1 39 ? 14.573 51.149 41.074 1.00 28.68 61 ALA B CA 1
ATOM 894 C C . ALA B 1 39 ? 13.689 52.190 40.284 1.00 29.93 61 ALA B C 1
ATOM 895 O O . ALA B 1 39 ? 13.140 51.865 39.233 1.00 31.11 61 ALA B O 1
ATOM 897 N N . GLU B 1 40 ? 13.584 53.415 40.784 1.00 29.77 62 GLU B N 1
ATOM 898 C CA . GLU B 1 40 ? 12.765 54.407 40.100 1.00 30.44 62 GLU B CA 1
ATOM 899 C C . GLU B 1 40 ? 13.386 54.654 38.728 1.00 29.10 62 GLU B C 1
ATOM 900 O O . GLU B 1 40 ? 12.735 54.569 37.727 1.00 27.32 62 GLU B O 1
ATOM 906 N N . ASP B 1 41 ? 14.671 54.974 38.726 1.00 31.05 63 ASP B N 1
ATOM 907 C CA . ASP B 1 41 ? 15.419 55.210 37.490 1.00 33.62 63 ASP B CA 1
ATOM 908 C C . ASP B 1 41 ? 15.148 54.040 36.505 1.00 33.14 63 ASP B C 1
ATOM 909 O O . ASP B 1 41 ? 14.777 54.269 35.368 1.00 34.05 63 ASP B O 1
ATOM 914 N N . LEU B 1 42 ? 15.283 52.801 36.976 1.00 31.40 64 LEU B N 1
ATOM 915 C CA . LEU B 1 42 ? 15.017 51.636 36.135 1.00 30.14 64 LEU B CA 1
ATOM 916 C C . LEU B 1 42 ? 13.613 51.523 35.576 1.00 28.72 64 LEU B C 1
ATOM 917 O O . LEU B 1 42 ? 13.464 51.225 34.375 1.00 27.14 64 LEU B O 1
ATOM 922 N N . VAL B 1 43 ? 12.573 51.691 36.396 1.00 28.37 65 VAL B N 1
ATOM 923 C CA . VAL B 1 43 ? 11.204 51.670 35.796 1.00 28.11 65 VAL B CA 1
ATOM 924 C C . VAL B 1 43 ? 10.936 52.851 34.856 1.00 27.10 65 VAL B C 1
ATOM 925 O O . VAL B 1 43 ? 10.238 52.694 33.888 1.00 27.52 65 VAL B O 1
ATOM 929 N N . GLN B 1 44 ? 11.490 54.016 35.142 1.00 26.64 66 GLN B N 1
ATOM 930 C CA . GLN B 1 44 ? 11.257 55.185 34.271 1.00 25.98 66 GLN B CA 1
ATOM 931 C C . GLN B 1 44 ? 11.897 54.989 32.938 1.00 27.62 66 GLN B C 1
ATOM 932 O O . GLN B 1 44 ? 11.332 55.366 31.858 1.00 26.63 66 GLN B O 1
ATOM 938 N N . GLU B 1 45 ? 13.086 54.372 32.952 1.00 29.05 67 GLU B N 1
ATOM 939 C CA . GLU B 1 45 ? 13.801 54.217 31.698 1.00 27.97 67 GLU B CA 1
ATOM 940 C C . GLU B 1 45 ? 13.075 53.194 30.930 1.00 26.29 67 GLU B C 1
ATOM 941 O O . GLU B 1 45 ? 13.082 53.232 29.730 1.00 27.14 67 GLU B O 1
ATOM 947 N N . THR B 1 46 ? 12.320 52.348 31.631 1.00 25.36 68 THR B N 1
ATOM 948 C CA . THR B 1 46 ? 11.678 51.219 31.005 1.00 23.72 68 THR B CA 1
ATOM 949 C C . THR B 1 46 ? 10.485 51.685 30.334 1.00 24.94 68 THR B C 1
ATOM 950 O O . THR B 1 46 ? 10.279 51.392 29.166 1.00 27.61 68 THR B O 1
ATOM 954 N N . TYR B 1 47 ? 9.635 52.361 31.089 1.00 24.49 69 TYR B N 1
ATOM 955 C CA . TYR B 1 47 ? 8.395 53.005 30.538 1.00 23.72 69 TYR B CA 1
ATOM 956 C C . TYR B 1 47 ? 8.704 53.927 29.319 1.00 23.47 69 TYR B C 1
ATOM 957 O O . TYR B 1 47 ? 8.063 53.910 28.282 1.00 24.10 69 TYR B O 1
ATOM 966 N N . ALA B 1 48 ? 9.747 54.713 29.462 1.00 25.44 70 ALA B N 1
ATOM 967 C CA . ALA B 1 48 ? 10.117 55.614 28.397 1.00 25.44 70 ALA B CA 1
ATOM 968 C C . ALA B 1 48 ? 10.417 54.751 27.145 1.00 27.63 70 ALA B C 1
ATOM 969 O O . ALA B 1 48 ? 9.958 55.088 26.046 1.00 28.77 70 ALA B O 1
ATOM 971 N N . LYS B 1 49 ? 11.157 53.630 27.305 1.00 29.24 71 LYS B N 1
ATOM 972 C CA . LYS B 1 49 ? 11.439 52.754 26.173 1.00 26.15 71 LYS B CA 1
ATOM 973 C C . LYS B 1 49 ? 10.160 52.141 25.749 1.00 23.49 71 LYS B C 1
ATOM 974 O O . LYS B 1 49 ? 9.888 52.003 24.566 1.00 25.14 71 LYS B O 1
ATOM 980 N N . ALA B 1 50 ? 9.329 51.722 26.680 1.00 22.21 72 ALA B N 1
ATOM 981 C CA . ALA B 1 50 ? 8.074 51.145 26.222 1.00 22.17 72 ALA B CA 1
ATOM 982 C C . ALA B 1 50 ? 7.345 52.202 25.324 1.00 26.43 72 ALA B C 1
ATOM 983 O O . ALA B 1 50 ? 6.922 51.823 24.228 1.00 29.43 72 ALA B O 1
ATOM 985 N N . TYR B 1 51 ? 7.222 53.472 25.755 1.00 26.43 73 TYR B N 1
ATOM 986 C CA . TYR B 1 51 ? 6.459 54.479 24.931 1.00 29.71 73 TYR B CA 1
ATOM 987 C C . TYR B 1 51 ? 7.095 54.589 23.550 1.00 31.57 73 TYR B C 1
ATOM 988 O O . TYR B 1 51 ? 6.423 54.407 22.544 1.00 33.35 73 TYR B O 1
ATOM 997 N N . ALA B 1 52 ? 8.382 54.890 23.517 1.00 32.50 74 ALA B N 1
ATOM 998 C CA . ALA B 1 52 ? 9.068 54.993 22.261 1.00 34.91 74 ALA B CA 1
ATOM 999 C C . ALA B 1 52 ? 9.070 53.754 21.330 1.00 36.30 74 ALA B C 1
ATOM 1000 O O . ALA B 1 52 ? 9.427 53.899 20.198 1.00 36.94 74 ALA B O 1
ATOM 1002 N N . SER B 1 53 ? 8.667 52.576 21.809 1.00 37.77 75 SER B N 1
ATOM 1003 C CA . SER B 1 53 ? 8.700 51.362 20.965 1.00 37.41 75 SER B CA 1
ATOM 1004 C C . SER B 1 53 ? 7.339 50.929 20.697 1.00 37.61 75 SER B C 1
ATOM 1005 O O . SER B 1 53 ? 7.100 49.784 20.242 1.00 37.84 75 SER B O 1
ATOM 1008 N N . PHE B 1 54 ? 6.391 51.792 21.015 1.00 37.25 76 PHE B N 1
ATOM 1009 C CA . PHE B 1 54 ? 5.027 51.437 20.715 1.00 38.97 76 PHE B CA 1
ATOM 1010 C C . PHE B 1 54 ? 4.930 50.821 19.304 1.00 39.54 76 PHE B C 1
ATOM 1011 O O . PHE B 1 54 ? 4.151 49.905 19.065 1.00 40.02 76 PHE B O 1
ATOM 1019 N N . HIS B 1 55 ? 5.707 51.373 18.377 1.00 41.83 77 HIS B N 1
ATOM 1020 C CA . HIS B 1 55 ? 5.693 50.918 16.974 1.00 44.96 77 HIS B CA 1
ATOM 1021 C C . HIS B 1 55 ? 5.927 49.465 16.707 1.00 44.45 77 HIS B C 1
ATOM 1022 O O . HIS B 1 55 ? 5.353 48.935 15.789 1.00 44.14 77 H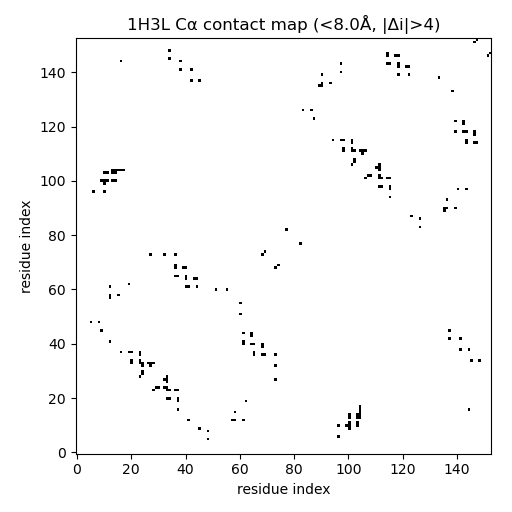IS B O 1
ATOM 1029 N N . GLN B 1 56 ? 6.740 48.818 17.529 1.00 45.64 78 GLN B N 1
ATOM 1030 C CA . GLN B 1 56 ? 6.983 47.383 17.383 1.00 47.27 78 GLN B CA 1
ATOM 1031 C C . GLN B 1 56 ? 6.035 46.474 18.106 1.00 47.87 78 GLN B C 1
ATOM 1032 O O . GLN B 1 56 ? 6.170 45.263 17.995 1.00 47.97 78 GLN B O 1
ATOM 1038 N N . PHE B 1 57 ? 5.136 47.023 18.912 1.00 48.53 79 PHE B N 1
ATOM 1039 C CA . PHE B 1 57 ? 4.237 46.169 19.694 1.00 49.19 79 PHE B CA 1
ATOM 1040 C C . PHE B 1 57 ? 3.178 45.665 18.751 1.00 51.32 79 PHE B C 1
ATOM 1041 O O . PHE B 1 57 ? 2.817 46.405 17.899 1.00 52.85 79 PHE B O 1
ATOM 1049 N N . ARG B 1 58 ? 2.661 44.448 18.919 1.00 54.11 80 ARG B N 1
ATOM 1050 C CA . ARG B 1 58 ? 1.737 43.852 17.907 1.00 56.72 80 ARG B CA 1
ATOM 1051 C C . ARG B 1 58 ? 0.229 43.733 18.142 1.00 57.82 80 ARG B C 1
ATOM 1052 O O . ARG B 1 58 ? -0.481 44.746 18.286 1.00 58.86 80 ARG B O 1
ATOM 1060 N N . GLU B 1 59 ? -0.270 42.501 18.164 1.00 57.82 81 GLU B N 1
ATOM 1061 C CA . GLU B 1 59 ? -1.683 42.304 18.341 1.00 58.06 81 GLU B CA 1
ATOM 1062 C C . GLU B 1 59 ? -2.025 41.894 19.736 1.00 58.25 81 GLU B C 1
ATOM 1063 O O . GLU B 1 59 ? -2.552 42.680 20.511 1.00 59.29 81 GLU B O 1
ATOM 1065 N N . GLY B 1 60 ? -1.728 40.644 20.063 1.00 57.90 82 GLY B N 1
ATOM 1066 C CA . GLY B 1 60 ? -2.047 40.096 21.373 1.00 55.94 82 GLY B CA 1
ATOM 1067 C C . GLY B 1 60 ? -0.822 39.999 22.248 1.00 54.45 82 GLY B C 1
ATOM 1068 O O . GLY B 1 60 ? -0.916 39.660 23.453 1.00 55.97 82 GLY B O 1
ATOM 1069 N N . THR B 1 61 ? 0.334 40.272 21.658 1.00 51.74 83 THR B N 1
ATOM 1070 C CA . THR B 1 61 ? 1.568 40.362 22.406 1.00 49.37 83 THR B CA 1
ATOM 1071 C C . THR B 1 61 ? 1.156 40.610 23.854 1.00 47.09 83 THR B C 1
ATOM 1072 O O . THR B 1 61 ? 0.573 41.660 24.109 1.00 47.65 83 THR B O 1
ATOM 1076 N N . ASN B 1 62 ? 1.432 39.689 24.783 1.00 43.55 84 ASN B N 1
ATOM 1077 C CA . ASN B 1 62 ? 1.083 39.909 26.190 1.00 40.36 84 ASN B CA 1
ATOM 1078 C C . ASN B 1 62 ? 1.828 41.143 26.605 1.00 37.38 84 ASN B C 1
ATOM 1079 O O . ASN B 1 62 ? 3.040 41.249 26.418 1.00 37.79 84 ASN B O 1
ATOM 1084 N N . LEU B 1 63 ? 1.109 42.094 27.183 1.00 33.48 85 LEU B N 1
ATOM 1085 C CA . LEU B 1 63 ? 1.702 43.377 27.510 1.00 29.17 85 LEU B CA 1
ATOM 1086 C C . LEU B 1 63 ? 2.696 43.215 28.616 1.00 25.82 85 LEU B C 1
ATOM 1087 O O . LEU B 1 63 ? 3.821 43.742 28.571 1.00 22.70 85 LEU B O 1
ATOM 1092 N N . LYS B 1 64 ? 2.288 42.449 29.614 1.00 23.97 86 LYS B N 1
ATOM 1093 C CA . LYS B 1 64 ? 3.121 42.209 30.755 1.00 26.25 86 LYS B CA 1
ATOM 1094 C C . LYS B 1 64 ? 4.474 41.614 30.343 1.00 24.81 86 LYS B C 1
ATOM 1095 O O . LYS B 1 64 ? 5.573 42.105 30.768 1.00 24.49 86 LYS B O 1
ATOM 1101 N N . ALA B 1 65 ? 4.423 40.596 29.471 1.00 24.06 87 ALA B N 1
ATOM 1102 C CA . ALA B 1 65 ? 5.670 39.860 29.092 1.00 21.68 87 ALA B CA 1
ATOM 1103 C C . ALA B 1 65 ? 6.521 40.858 28.393 1.00 21.00 87 ALA B C 1
ATOM 1104 O O . ALA B 1 65 ? 7.706 41.037 28.663 1.00 22.28 87 ALA B O 1
ATOM 1106 N N . TRP B 1 66 ? 5.886 41.633 27.529 1.00 22.88 88 TRP B N 1
ATOM 1107 C CA . TRP B 1 66 ? 6.610 42.656 26.799 1.00 22.24 88 TRP B CA 1
ATOM 1108 C C . TRP B 1 66 ? 7.225 43.706 27.724 1.00 23.16 88 TRP B C 1
ATOM 1109 O O . TRP B 1 66 ? 8.411 44.131 27.532 1.00 23.41 88 TRP B O 1
ATOM 1120 N N . LEU B 1 67 ? 6.495 44.144 28.756 1.00 21.35 89 LEU B N 1
ATOM 1121 C CA . LEU B 1 67 ? 7.132 45.119 29.667 1.00 19.58 89 LEU B CA 1
ATOM 1122 C C . LEU B 1 67 ? 8.238 44.376 30.478 1.00 17.95 89 LEU B C 1
ATOM 1123 O O . LEU B 1 67 ? 9.348 44.895 30.722 1.00 17.75 89 LEU B O 1
ATOM 1128 N N . TYR B 1 68 ? 7.959 43.144 30.907 1.00 17.90 90 TYR B N 1
ATOM 1129 C CA . TYR B 1 68 ? 9.072 42.334 31.641 1.00 17.89 90 TYR B CA 1
ATOM 1130 C C . TYR B 1 68 ? 10.400 42.297 30.844 1.00 16.99 90 TYR B C 1
ATOM 1131 O O . TYR B 1 68 ? 11.495 42.755 31.310 1.00 15.06 90 TYR B O 1
ATOM 1140 N N . ARG B 1 69 ? 10.285 41.896 29.587 1.00 18.45 91 ARG B N 1
ATOM 1141 C CA . ARG B 1 69 ? 11.455 41.993 28.623 1.00 18.80 91 ARG B CA 1
ATOM 1142 C C . ARG B 1 69 ? 12.227 43.311 28.495 1.00 20.73 91 ARG B C 1
ATOM 1143 O O . ARG B 1 69 ? 13.524 43.339 28.563 1.00 22.73 91 ARG B O 1
ATOM 1151 N N . ILE B 1 70 ? 11.506 44.435 28.370 1.00 20.62 92 ILE B N 1
ATOM 1152 C CA . ILE B 1 70 ? 12.162 45.725 28.307 1.00 18.47 92 ILE B CA 1
ATOM 1153 C C . ILE B 1 70 ? 12.729 46.008 29.637 1.00 18.73 92 ILE B C 1
ATOM 1154 O O . ILE B 1 70 ? 13.880 46.568 29.801 1.00 20.97 92 ILE B O 1
ATOM 1159 N N . LEU B 1 71 ? 11.930 45.728 30.655 1.00 18.47 93 LEU B N 1
ATOM 1160 C CA . LEU B 1 71 ? 12.459 45.869 32.025 1.00 18.36 93 LEU B CA 1
ATOM 1161 C C . LEU B 1 71 ? 13.735 44.981 32.130 1.00 17.71 93 LEU B C 1
ATOM 1162 O O . LEU B 1 71 ? 14.818 45.427 32.633 1.00 16.42 93 LEU B O 1
ATOM 1167 N N . THR B 1 72 ? 13.685 43.748 31.626 1.00 20.23 94 THR B N 1
ATOM 1168 C CA . THR B 1 72 ? 14.933 42.901 31.837 1.00 22.64 94 THR B CA 1
ATOM 1169 C C . THR B 1 72 ? 16.129 43.499 31.071 1.00 24.51 94 THR B C 1
ATOM 1170 O O . THR B 1 72 ? 17.292 43.636 31.606 1.00 24.72 94 THR B O 1
ATOM 1174 N N . ASN B 1 73 ? 15.862 43.941 29.841 1.00 26.20 95 ASN B N 1
ATOM 1175 C CA . ASN B 1 73 ? 16.981 44.470 29.002 1.00 26.13 95 ASN B CA 1
ATOM 1176 C C . ASN B 1 73 ? 17.570 45.676 29.624 1.00 26.85 95 ASN B C 1
ATOM 1177 O O . ASN B 1 73 ? 18.777 45.918 29.604 1.00 27.52 95 ASN B O 1
ATOM 1182 N N . THR B 1 74 ? 16.719 46.480 30.245 1.00 27.70 96 THR B N 1
ATOM 1183 C CA . THR B 1 74 ? 17.220 47.726 30.722 1.00 26.46 96 THR B CA 1
ATOM 1184 C C . THR B 1 74 ? 17.994 47.439 31.894 1.00 25.62 96 THR B C 1
ATOM 1185 O O . THR B 1 74 ? 19.036 48.023 32.088 1.00 25.26 96 THR B O 1
ATOM 1189 N N . PHE B 1 75 ? 17.469 46.602 32.771 1.00 26.88 97 PHE B N 1
ATOM 1190 C CA . PHE B 1 75 ? 18.317 46.189 33.947 1.00 30.62 97 PHE B CA 1
ATOM 1191 C C . PHE B 1 75 ? 19.695 45.670 33.552 1.00 30.86 97 PHE B C 1
ATOM 1192 O O . PHE B 1 75 ? 20.727 46.069 34.130 1.00 30.90 97 PHE B O 1
ATOM 1200 N N . ILE B 1 76 ? 19.731 44.773 32.574 1.00 32.33 98 ILE B N 1
ATOM 1201 C CA . ILE B 1 76 ? 21.040 44.203 32.182 1.00 36.20 98 ILE B CA 1
ATOM 1202 C C . ILE B 1 76 ? 21.940 45.303 31.608 1.00 39.43 98 ILE B C 1
ATOM 1203 O O . ILE B 1 76 ? 23.069 45.515 32.044 1.00 39.19 98 ILE B O 1
ATOM 1208 N N . ASN B 1 77 ? 21.435 46.025 30.625 1.00 43.99 99 ASN B N 1
ATOM 1209 C CA . ASN B 1 77 ? 22.302 46.984 29.978 1.00 49.52 99 ASN B CA 1
ATOM 1210 C C . ASN B 1 77 ? 22.701 48.238 30.721 1.00 52.81 99 ASN B C 1
ATOM 1211 O O . ASN B 1 77 ? 23.849 48.649 30.655 1.00 52.73 99 ASN B O 1
ATOM 1216 N N . SER B 1 78 ? 21.776 48.834 31.463 1.00 57.52 100 SER B N 1
ATOM 1217 C CA . SER B 1 78 ? 22.079 50.144 32.058 1.00 61.81 100 SER B CA 1
ATOM 1218 C C . SER B 1 78 ? 22.611 50.002 33.469 1.00 63.96 100 SER B C 1
ATOM 1219 O O . SER B 1 78 ? 23.427 50.797 33.944 1.00 64.16 100 SER B O 1
ATOM 1222 N N . TYR B 1 79 ? 22.140 48.972 34.146 1.00 66.33 101 TYR B N 1
ATOM 1223 C CA . TYR B 1 79 ? 22.592 48.722 35.470 1.00 69.12 101 TYR B CA 1
ATOM 1224 C C . TYR B 1 79 ? 23.579 47.561 35.379 1.00 70.06 101 TYR B C 1
ATOM 1225 O O . TYR B 1 79 ? 24.364 47.398 34.408 1.00 70.57 101 TYR B O 1
ATOM 1234 N N . ARG B 1 80 ? 23.517 46.754 36.429 1.00 70.27 102 ARG B N 1
ATOM 1235 C CA . ARG B 1 80 ? 24.306 45.559 36.620 1.00 69.30 102 ARG B CA 1
ATOM 1236 C C . ARG B 1 80 ? 25.558 45.697 37.439 1.00 70.04 102 ARG B C 1
ATOM 1237 O O . ARG B 1 80 ? 25.458 45.546 38.664 1.00 69.70 102 ARG B O 1
#

Solvent-accessible surface area: 8704 Å² total; per-residue (Å²): 104,115,75,119,45,21,17,125,15,12,61,44,0,1,45,47,0,41,76,0,12,36,28,0,54,195,48,1,202,62,91,66,50,0,24,88,7,0,7,75,0,2,44,57,0,34,81,19,46,115,112,29,192,96,68,65,99,27,67,57,34,0,69,178,24,3,66,83,4,38,106,105,65,80,217,122,111,36,61,88,79,106,65,20,38,118,12,64,151,61,0,92,132,46,67,105,20,0,64,32,0,0,63,76,5,6,153,60,89,67,63,0,96,102,12,6,106,72,0,6,54,68,0,81,78,21,22,136,111,20,138,99,67,49,92,26,38,34,33,0,2,114,21,0,0,45,0,0,14,91,72,93,120